Protein AF-A0A9X0WFP9-F1 (afdb_monomer_lite)

Organism: NCBI:txid382777

Secondary structure (DSSP, 8-state):
--HHHHHHHHHHHHHHHHHHHHHHHHHHHHHHHHHHHHHHHHHHHHHHSPSSHHHHHHHHHHHHHHHHHHHHHHHHHHHHHGGG--

Sequence (86 aa):
MTRKKLLNKLARFFDADRASQRKEIDSILKVTKKLKDKERDLRHKLETTAPGDERAELQGKLDVIEAQRHKALTLIQELRAGRNKD

pLDDT: mean 89.99, std 11.01, range [40.84, 97.81]

Radius of gyration: 20.98 Å; chains: 1; bounding box: 51×18×60 Å

Structure (mmCIF, N/CA/C/O backbone):
data_AF-A0A9X0WFP9-F1
#
_entry.id   AF-A0A9X0WFP9-F1
#
loop_
_atom_site.group_PDB
_atom_site.id
_atom_site.type_symbol
_atom_site.label_atom_id
_atom_site.label_alt_id
_atom_site.label_comp_id
_atom_site.label_asym_id
_atom_site.label_entity_id
_atom_site.label_seq_id
_atom_site.pdbx_PDB_ins_code
_atom_site.Cartn_x
_atom_site.Cartn_y
_atom_site.Cartn_z
_atom_site.occupancy
_atom_site.B_iso_or_equiv
_atom_site.auth_seq_id
_atom_site.auth_comp_id
_atom_site.auth_asym_id
_atom_site.auth_atom_id
_atom_site.pdbx_PDB_model_num
ATOM 1 N N . MET A 1 1 ? 30.274 -8.185 -35.008 1.00 62.22 1 MET A N 1
ATOM 2 C CA . MET A 1 1 ? 28.911 -7.713 -34.643 1.00 62.22 1 MET A CA 1
ATOM 3 C C . MET A 1 1 ? 28.661 -6.373 -35.323 1.00 62.22 1 MET A C 1
ATOM 5 O O . MET A 1 1 ? 29.543 -5.533 -35.274 1.00 62.22 1 MET A O 1
ATOM 9 N N . THR A 1 2 ? 27.518 -6.165 -35.983 1.00 83.44 2 THR A N 1
ATOM 10 C CA . THR A 1 2 ? 27.220 -4.886 -36.659 1.00 83.44 2 THR A CA 1
ATOM 11 C C . THR A 1 2 ? 26.538 -3.905 -35.705 1.00 83.44 2 THR A C 1
ATOM 13 O O . THR A 1 2 ? 25.797 -4.322 -34.815 1.00 83.44 2 THR A O 1
ATOM 16 N N . ARG A 1 3 ? 26.726 -2.596 -35.921 1.00 86.31 3 ARG A N 1
ATOM 17 C CA . ARG A 1 3 ? 26.081 -1.519 -35.141 1.00 86.31 3 ARG A CA 1
ATOM 18 C C . ARG A 1 3 ? 24.563 -1.717 -35.002 1.00 86.31 3 ARG A C 1
ATOM 20 O O . ARG A 1 3 ? 24.023 -1.592 -33.911 1.00 86.31 3 ARG A O 1
ATOM 27 N N . LYS A 1 4 ? 23.892 -2.143 -36.083 1.00 87.44 4 LYS A N 1
ATOM 28 C CA . LYS A 1 4 ? 22.453 -2.472 -36.091 1.00 87.44 4 LYS A CA 1
ATOM 29 C C . LYS A 1 4 ? 22.083 -3.594 -35.109 1.00 87.44 4 LYS A C 1
ATOM 31 O O . LYS A 1 4 ? 21.078 -3.493 -34.417 1.00 87.44 4 LYS A O 1
ATOM 36 N N . LYS A 1 5 ? 22.899 -4.653 -35.006 1.00 85.88 5 LYS A N 1
ATOM 37 C CA . LYS A 1 5 ? 22.655 -5.749 -34.050 1.00 85.88 5 LYS A CA 1
ATOM 38 C C . LYS A 1 5 ? 22.812 -5.285 -32.599 1.00 85.88 5 LYS A C 1
ATOM 40 O O . LYS A 1 5 ? 22.081 -5.772 -31.745 1.00 85.88 5 LYS A O 1
ATOM 45 N N . LEU A 1 6 ? 23.731 -4.355 -32.328 1.00 88.75 6 LEU A N 1
ATOM 46 C CA . LEU A 1 6 ? 23.914 -3.777 -30.994 1.00 88.75 6 LEU A CA 1
ATOM 47 C C . LEU A 1 6 ? 22.723 -2.895 -30.591 1.00 88.75 6 LEU A C 1
ATOM 49 O O . LEU A 1 6 ? 22.165 -3.099 -29.518 1.00 88.75 6 LEU A O 1
ATOM 53 N N . LEU A 1 7 ? 22.276 -2.000 -31.479 1.00 92.06 7 LEU A N 1
ATOM 54 C CA . LEU A 1 7 ? 21.092 -1.160 -31.249 1.00 92.06 7 LEU A CA 1
ATOM 55 C C . LEU A 1 7 ? 19.833 -2.000 -30.993 1.00 92.06 7 LEU A C 1
ATOM 57 O O . LEU A 1 7 ? 19.095 -1.729 -30.052 1.00 92.06 7 LEU A O 1
ATOM 61 N N . ASN A 1 8 ? 19.632 -3.079 -31.755 1.00 90.00 8 ASN A N 1
ATOM 62 C CA . ASN A 1 8 ? 18.506 -3.989 -31.530 1.00 90.00 8 ASN A CA 1
ATOM 63 C C . ASN A 1 8 ? 18.579 -4.712 -30.176 1.00 90.00 8 ASN A C 1
ATOM 65 O O . ASN A 1 8 ? 17.541 -4.983 -29.577 1.00 90.00 8 ASN A O 1
ATOM 69 N N . LYS A 1 9 ? 19.780 -5.049 -29.685 1.00 88.25 9 LYS A N 1
ATOM 70 C CA . LYS A 1 9 ? 19.941 -5.644 -28.348 1.00 88.25 9 LYS A CA 1
ATOM 71 C C . LYS A 1 9 ? 19.612 -4.638 -27.245 1.00 88.25 9 LYS A C 1
ATOM 73 O O . LYS A 1 9 ? 18.922 -5.015 -26.307 1.00 88.25 9 LYS A O 1
ATOM 78 N N . LEU A 1 10 ? 20.049 -3.385 -27.387 1.00 87.69 10 LEU A N 1
ATOM 79 C CA . LEU A 1 10 ? 19.713 -2.307 -26.451 1.00 87.69 10 LEU A CA 1
ATOM 80 C C . LEU A 1 10 ? 18.205 -2.047 -26.420 1.00 87.69 10 LEU A C 1
ATOM 82 O O . LEU A 1 10 ? 17.620 -2.034 -25.346 1.00 87.69 10 LEU A O 1
ATOM 86 N N . ALA A 1 11 ? 17.556 -1.941 -27.583 1.00 84.12 11 ALA A N 1
ATOM 87 C CA . ALA A 1 11 ? 16.106 -1.761 -27.661 1.00 84.12 11 ALA A CA 1
ATOM 88 C C . ALA A 1 11 ? 15.347 -2.884 -26.932 1.00 84.12 11 ALA A C 1
ATOM 90 O O . ALA A 1 11 ? 14.501 -2.609 -26.087 1.00 84.12 11 ALA A O 1
ATOM 91 N N . ARG A 1 12 ? 15.723 -4.147 -27.181 1.00 87.25 12 ARG A N 1
ATOM 92 C CA . ARG A 1 12 ? 15.136 -5.307 -26.488 1.00 87.25 12 ARG A CA 1
ATOM 93 C C . ARG A 1 12 ? 15.381 -5.292 -24.980 1.00 87.25 12 ARG A C 1
ATOM 95 O O . ARG A 1 12 ? 14.512 -5.727 -24.233 1.00 87.25 12 ARG A O 1
ATOM 102 N N . PHE A 1 13 ? 16.552 -4.832 -24.544 1.00 83.25 13 PHE A N 1
ATOM 103 C CA . PHE A 1 13 ? 16.871 -4.692 -23.125 1.00 83.25 13 PHE A CA 1
ATOM 104 C C . PHE A 1 13 ? 15.948 -3.663 -22.455 1.00 83.25 13 PHE A C 1
ATOM 106 O O . PHE A 1 13 ? 15.294 -3.993 -21.470 1.00 83.25 13 PHE A O 1
ATOM 113 N N . PHE A 1 14 ? 15.796 -2.476 -23.051 1.00 81.94 14 PHE A N 1
ATOM 114 C CA . PHE A 1 14 ? 14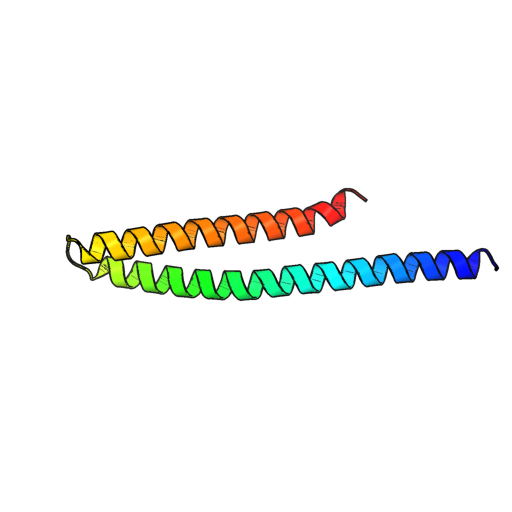.871 -1.451 -22.555 1.00 81.94 14 PHE A CA 1
ATOM 115 C C . PHE A 1 14 ? 13.398 -1.897 -22.605 1.00 81.94 14 PHE A C 1
ATOM 117 O O . PHE A 1 14 ? 12.623 -1.577 -21.708 1.00 81.94 14 PHE A O 1
ATOM 124 N N . ASP A 1 15 ? 12.985 -2.664 -23.619 1.00 84.19 15 ASP A N 1
ATOM 125 C CA . ASP A 1 15 ? 11.635 -3.245 -23.680 1.00 84.19 15 ASP A CA 1
ATOM 126 C C . ASP A 1 15 ? 11.366 -4.235 -22.542 1.00 84.19 15 ASP A C 1
ATOM 128 O O . ASP A 1 15 ? 10.287 -4.215 -21.943 1.00 84.19 15 ASP A O 1
ATOM 132 N N . ALA A 1 16 ? 12.337 -5.102 -22.241 1.00 80.94 16 ALA A N 1
ATOM 133 C CA . ALA A 1 16 ? 12.222 -6.079 -21.166 1.00 80.94 16 ALA A CA 1
ATOM 134 C C . ALA A 1 16 ? 12.103 -5.397 -19.796 1.00 80.94 16 ALA A C 1
ATOM 136 O O . ALA A 1 16 ? 11.259 -5.795 -18.989 1.00 80.94 16 ALA A O 1
ATOM 137 N N . ASP A 1 17 ? 12.885 -4.342 -19.573 1.00 84.06 17 ASP A N 1
ATOM 138 C CA . ASP A 1 17 ? 12.845 -3.552 -18.344 1.00 84.06 17 ASP A CA 1
ATOM 139 C C . ASP A 1 17 ? 11.477 -2.870 -18.154 1.00 84.06 17 ASP A C 1
ATOM 141 O O . ASP A 1 17 ? 10.804 -3.060 -17.137 1.00 84.06 17 ASP A O 1
ATOM 145 N N . ARG A 1 18 ? 10.957 -2.229 -19.213 1.00 85.38 18 ARG A N 1
ATOM 146 C CA . ARG A 1 18 ? 9.598 -1.654 -19.227 1.00 85.38 18 ARG A CA 1
ATOM 147 C C . ARG A 1 18 ? 8.512 -2.682 -18.923 1.00 85.38 18 ARG A C 1
ATOM 149 O O . ARG A 1 18 ? 7.555 -2.393 -18.199 1.00 85.38 18 ARG A O 1
ATOM 156 N N . ALA A 1 19 ? 8.620 -3.878 -19.498 1.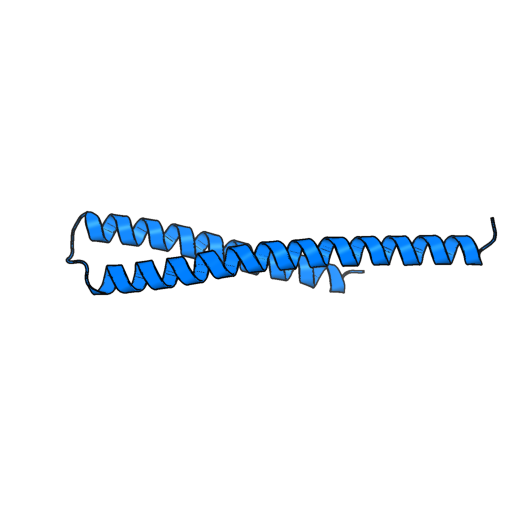00 89.00 19 ALA A N 1
ATOM 157 C CA . ALA A 1 19 ? 7.652 -4.943 -19.266 1.00 89.00 19 ALA A CA 1
ATOM 158 C C . ALA A 1 19 ? 7.693 -5.443 -17.813 1.00 89.00 19 ALA A C 1
ATOM 160 O O . ALA A 1 19 ? 6.638 -5.722 -17.238 1.00 89.00 19 ALA A O 1
ATOM 161 N N . SER A 1 20 ? 8.886 -5.538 -17.220 1.00 88.50 20 SER A N 1
ATOM 162 C CA . SER A 1 20 ? 9.072 -5.908 -15.814 1.00 88.50 20 SER A CA 1
ATOM 163 C C . SER A 1 20 ? 8.442 -4.874 -14.880 1.00 88.50 20 SER A C 1
ATOM 165 O O . SER A 1 20 ? 7.576 -5.211 -14.072 1.00 88.50 20 SER A O 1
ATOM 167 N N . GLN A 1 21 ? 8.763 -3.596 -15.083 1.00 88.56 21 GLN A N 1
ATOM 168 C CA . GLN A 1 21 ? 8.230 -2.493 -14.285 1.00 88.56 21 GLN A CA 1
ATOM 169 C C . GLN A 1 21 ? 6.700 -2.396 -14.367 1.00 88.56 21 GLN A C 1
ATOM 171 O O . GLN A 1 21 ? 6.019 -2.168 -13.366 1.00 88.56 21 GLN A O 1
ATOM 176 N N . ARG A 1 22 ? 6.116 -2.622 -15.553 1.00 91.75 22 ARG A N 1
ATOM 177 C CA . ARG A 1 22 ? 4.654 -2.654 -15.706 1.00 91.75 22 ARG A CA 1
ATOM 178 C C . ARG A 1 22 ? 4.018 -3.773 -14.885 1.00 91.75 22 ARG A C 1
ATOM 180 O O . ARG A 1 22 ? 3.015 -3.533 -14.219 1.00 91.75 22 ARG A O 1
ATOM 187 N N . LYS A 1 23 ? 4.607 -4.972 -14.904 1.00 93.94 23 LYS A N 1
ATOM 188 C CA . LYS A 1 23 ? 4.130 -6.104 -14.095 1.00 93.94 23 LYS A CA 1
ATOM 189 C C . LYS A 1 23 ? 4.208 -5.798 -12.602 1.00 93.94 23 LYS A C 1
ATOM 191 O O . LYS A 1 23 ? 3.287 -6.155 -11.868 1.00 93.94 23 LYS A O 1
ATOM 196 N N . GLU A 1 24 ? 5.267 -5.125 -12.165 1.00 93.12 24 GLU A N 1
ATOM 197 C CA . GLU A 1 24 ? 5.422 -4.692 -10.778 1.00 93.12 24 GLU A CA 1
ATOM 198 C C . GLU A 1 24 ? 4.315 -3.711 -10.375 1.00 93.12 24 GLU A C 1
ATOM 200 O O . GLU A 1 24 ? 3.581 -3.982 -9.423 1.00 93.12 24 GLU A O 1
ATOM 205 N N . ILE A 1 25 ? 4.094 -2.648 -11.155 1.00 94.50 25 ILE A N 1
ATOM 206 C CA . ILE A 1 25 ? 3.000 -1.690 -10.924 1.00 94.50 25 ILE A CA 1
ATOM 207 C C . ILE A 1 25 ? 1.639 -2.401 -10.874 1.00 94.50 25 ILE A C 1
ATOM 209 O O . ILE A 1 25 ? 0.845 -2.151 -9.964 1.00 94.50 25 ILE A O 1
ATOM 213 N N . ASP A 1 26 ? 1.367 -3.308 -11.815 1.00 96.00 26 ASP A N 1
ATOM 214 C CA . ASP A 1 26 ? 0.109 -4.059 -11.864 1.00 96.00 26 ASP A CA 1
ATOM 215 C C . ASP A 1 26 ? -0.078 -4.946 -10.622 1.00 96.00 26 ASP A C 1
ATOM 217 O O . ASP A 1 26 ? -1.194 -5.095 -10.114 1.00 96.00 26 ASP A O 1
ATOM 221 N N . SER A 1 27 ? 1.005 -5.530 -10.105 1.00 95.31 27 SER A N 1
ATOM 222 C CA . SER A 1 27 ? 0.977 -6.325 -8.875 1.00 95.31 27 SER A CA 1
ATOM 223 C C . SER A 1 27 ? 0.665 -5.468 -7.644 1.00 95.31 27 SER A C 1
ATOM 225 O O . SER A 1 27 ? -0.198 -5.843 -6.845 1.00 95.31 27 SER A O 1
ATOM 227 N N . ILE A 1 28 ? 1.272 -4.281 -7.541 1.00 94.56 28 ILE A N 1
ATOM 228 C CA . ILE A 1 28 ? 1.036 -3.348 -6.436 1.00 94.56 28 ILE A CA 1
ATOM 229 C C . ILE A 1 28 ? -0.410 -2.857 -6.486 1.00 94.56 28 ILE A C 1
ATOM 231 O O . ILE A 1 28 ? -1.105 -2.930 -5.476 1.00 94.56 28 ILE A O 1
ATOM 235 N N . LEU A 1 29 ? -0.921 -2.478 -7.664 1.00 95.00 29 LEU A N 1
ATOM 236 C CA . LEU A 1 29 ? -2.313 -2.048 -7.844 1.00 95.00 29 LEU A CA 1
ATOM 237 C C . LEU A 1 29 ? -3.327 -3.103 -7.381 1.00 95.00 29 LEU A C 1
ATOM 239 O O . LEU A 1 29 ? -4.342 -2.756 -6.771 1.00 95.00 29 LEU A O 1
ATOM 243 N N . LYS A 1 30 ? -3.058 -4.393 -7.625 1.00 96.50 30 LYS A N 1
ATOM 244 C CA . LYS A 1 30 ? -3.911 -5.487 -7.131 1.00 96.50 30 LYS A CA 1
ATOM 245 C C . LYS A 1 30 ? -3.953 -5.521 -5.604 1.00 96.50 30 LYS A C 1
ATOM 247 O O . LYS A 1 30 ? -5.031 -5.693 -5.036 1.00 96.50 30 LYS A O 1
ATOM 252 N N . VAL A 1 31 ? -2.810 -5.350 -4.940 1.00 95.00 31 VAL A N 1
ATOM 253 C CA . VAL A 1 31 ? -2.739 -5.290 -3.472 1.00 95.00 31 VAL A CA 1
ATOM 254 C C . VAL A 1 31 ? -3.415 -4.019 -2.951 1.00 95.00 31 VAL A C 1
ATOM 256 O O . VAL A 1 31 ? -4.243 -4.105 -2.048 1.00 95.00 31 VAL A O 1
ATOM 259 N N . THR A 1 32 ? -3.162 -2.860 -3.563 1.00 94.69 32 THR A N 1
ATOM 260 C CA . THR A 1 32 ? -3.793 -1.581 -3.199 1.00 94.69 32 THR A CA 1
ATOM 261 C C . THR A 1 32 ? -5.316 -1.646 -3.296 1.00 94.69 32 THR A C 1
ATOM 263 O O . THR A 1 32 ? -6.003 -1.103 -2.432 1.00 94.69 32 THR A O 1
ATOM 266 N N . LYS A 1 33 ? -5.866 -2.338 -4.304 1.00 95.44 33 LYS A N 1
ATOM 267 C CA . LYS A 1 33 ? -7.316 -2.546 -4.423 1.00 95.44 33 LYS A CA 1
ATOM 268 C C . LYS A 1 33 ? -7.871 -3.340 -3.237 1.00 95.44 33 LYS A C 1
ATOM 270 O O . LYS A 1 33 ? -8.837 -2.901 -2.626 1.00 95.44 33 LYS A O 1
ATOM 275 N N . LYS A 1 34 ? -7.213 -4.441 -2.857 1.00 95.19 34 LYS A N 1
ATOM 276 C CA . LYS A 1 34 ? -7.603 -5.242 -1.682 1.00 95.19 34 LYS A CA 1
ATOM 277 C C . LYS A 1 34 ? -7.533 -4.434 -0.383 1.00 95.19 34 LYS A C 1
ATOM 279 O O . LYS A 1 34 ? -8.417 -4.559 0.457 1.00 95.19 34 LYS A O 1
ATOM 284 N N . LEU A 1 35 ? -6.504 -3.595 -0.227 1.00 94.56 35 LEU A N 1
ATOM 285 C CA . LEU A 1 35 ? -6.380 -2.692 0.921 1.00 94.56 35 LEU A CA 1
ATOM 286 C C . LEU A 1 35 ? -7.524 -1.676 0.960 1.00 94.56 35 LEU A C 1
ATOM 288 O O . LEU A 1 35 ? -8.112 -1.482 2.016 1.00 94.56 35 LEU A O 1
ATOM 292 N N . LYS A 1 36 ? -7.889 -1.087 -0.185 1.00 94.62 36 LYS A N 1
ATOM 293 C CA . LYS A 1 36 ? -9.020 -0.154 -0.291 1.00 94.62 36 LYS A CA 1
ATOM 294 C C . LYS A 1 36 ? -10.349 -0.809 0.094 1.00 94.62 36 LYS A C 1
ATOM 296 O O . LYS A 1 36 ? -11.143 -0.191 0.797 1.00 94.62 36 LYS A O 1
ATOM 301 N N . ASP A 1 37 ? -10.592 -2.035 -0.364 1.00 96.75 37 ASP A N 1
ATOM 302 C CA . ASP A 1 37 ? -11.812 -2.767 -0.015 1.00 96.75 37 ASP A CA 1
ATOM 303 C C . ASP A 1 37 ? -11.858 -3.044 1.498 1.00 96.75 37 ASP A C 1
ATOM 305 O O . ASP A 1 37 ? -12.851 -2.734 2.152 1.00 96.75 37 ASP A O 1
ATOM 309 N N . LYS A 1 38 ? -10.742 -3.500 2.084 1.00 95.06 38 LYS A N 1
ATOM 310 C CA . LYS A 1 38 ? -10.638 -3.757 3.529 1.00 95.06 38 LYS A CA 1
ATOM 311 C C . LYS A 1 38 ? -10.763 -2.485 4.377 1.00 95.06 38 LYS A C 1
ATOM 313 O O . LYS A 1 38 ? -11.366 -2.525 5.444 1.00 95.06 38 LYS A O 1
ATOM 318 N N . GLU A 1 39 ? -10.215 -1.364 3.911 1.00 95.31 39 GLU A N 1
ATOM 319 C CA . GLU A 1 39 ? -10.373 -0.048 4.540 1.00 95.31 39 GLU A CA 1
ATOM 320 C C . GLU A 1 39 ? -11.849 0.354 4.602 1.00 95.31 39 GLU A C 1
ATOM 322 O O . GLU A 1 39 ? -12.340 0.724 5.665 1.00 95.31 39 GLU A O 1
ATOM 327 N N . ARG A 1 40 ? -12.576 0.229 3.483 1.00 96.56 40 ARG A N 1
ATOM 328 C CA . ARG A 1 40 ? -14.014 0.525 3.425 1.00 96.56 40 ARG A CA 1
ATOM 329 C C . ARG A 1 40 ? -14.794 -0.336 4.416 1.00 96.56 40 ARG A C 1
ATOM 331 O O . ARG A 1 40 ? -15.634 0.191 5.139 1.00 96.56 40 ARG A O 1
ATOM 338 N N . ASP A 1 41 ? -14.496 -1.630 4.472 1.00 96.19 41 ASP A N 1
ATOM 339 C CA . ASP A 1 41 ? -15.190 -2.553 5.370 1.00 96.19 41 ASP A CA 1
ATOM 340 C C . ASP A 1 41 ? -14.911 -2.224 6.847 1.00 96.19 41 ASP A C 1
ATOM 342 O O . ASP A 1 41 ? -15.817 -2.293 7.676 1.00 96.19 41 ASP A O 1
ATOM 346 N N . LEU A 1 42 ? -13.678 -1.830 7.192 1.00 95.81 42 LEU A N 1
ATOM 347 C CA . LEU A 1 42 ? -13.339 -1.386 8.549 1.00 95.81 42 LEU A CA 1
ATOM 348 C C . LEU A 1 42 ? -14.007 -0.060 8.916 1.00 95.81 42 LEU A C 1
ATOM 350 O O . LEU A 1 42 ? -14.512 0.057 10.029 1.00 95.81 42 LEU A O 1
ATOM 354 N N . ARG A 1 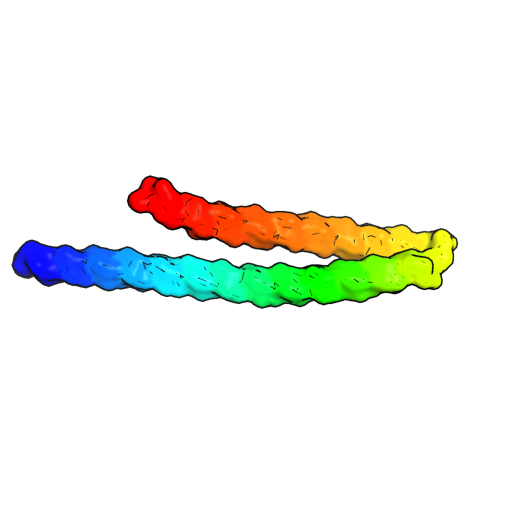43 ? -14.053 0.912 7.995 1.00 95.75 43 ARG A N 1
ATOM 355 C CA . ARG A 1 43 ? -14.775 2.176 8.212 1.00 95.75 43 ARG A CA 1
ATOM 356 C C . ARG A 1 43 ? -16.252 1.919 8.489 1.00 95.75 43 ARG A C 1
ATOM 358 O O . ARG A 1 43 ? -16.775 2.431 9.470 1.00 95.75 43 ARG A O 1
ATOM 365 N N . HIS A 1 44 ? -16.885 1.061 7.691 1.00 96.00 44 HIS A N 1
ATOM 366 C CA . HIS A 1 44 ? -18.288 0.716 7.892 1.00 96.00 44 HIS A CA 1
ATOM 367 C C . HIS A 1 44 ? -18.531 0.022 9.242 1.00 96.00 44 HIS A C 1
ATOM 369 O O . HIS A 1 44 ? -19.470 0.357 9.955 1.00 96.00 44 HIS A O 1
ATOM 375 N N . LYS A 1 45 ? -17.643 -0.893 9.653 1.00 94.94 45 LYS A N 1
ATOM 376 C CA . LYS A 1 45 ? -17.718 -1.513 10.987 1.00 94.94 45 LYS A CA 1
ATOM 377 C C . LYS A 1 45 ? -17.552 -0.493 12.112 1.00 94.94 45 LYS A C 1
ATOM 379 O O . LYS A 1 45 ? -18.267 -0.561 13.107 1.00 94.94 45 LYS A O 1
ATOM 384 N N . LEU A 1 46 ? -16.636 0.464 11.968 1.00 94.4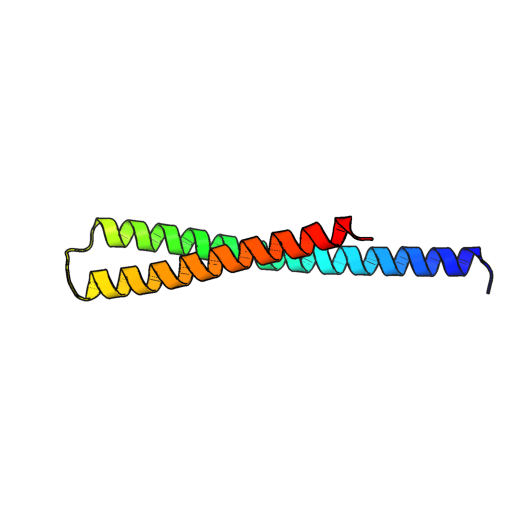4 46 LEU A N 1
ATOM 385 C CA . LEU A 1 46 ? -16.429 1.524 12.958 1.00 94.44 46 LEU A CA 1
ATOM 386 C C . LEU A 1 46 ? -17.656 2.426 13.121 1.00 94.44 46 LEU A C 1
ATOM 388 O O . LEU A 1 46 ? -17.909 2.894 14.228 1.00 94.44 46 LEU A O 1
ATOM 392 N N . GLU A 1 47 ? -18.437 2.662 12.068 1.00 94.75 47 GLU A N 1
ATOM 393 C CA . GLU A 1 47 ? -19.676 3.452 12.157 1.00 94.75 47 GLU A CA 1
ATOM 394 C C . GLU A 1 47 ? -20.707 2.804 13.090 1.00 94.75 47 GLU A C 1
ATOM 396 O O . GLU A 1 47 ? -21.404 3.509 13.815 1.00 94.75 47 GLU A O 1
ATOM 401 N N . THR A 1 48 ? -20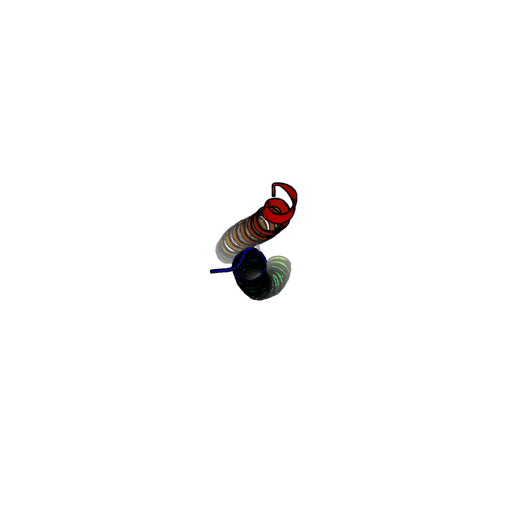.767 1.470 13.122 1.00 95.31 48 THR A N 1
ATOM 402 C CA . THR A 1 48 ? -21.748 0.717 13.918 1.00 95.31 48 THR A CA 1
ATOM 403 C C . THR A 1 48 ? -21.210 0.214 15.259 1.00 95.31 48 THR A C 1
ATOM 405 O O . THR A 1 48 ? -21.976 -0.329 16.051 1.00 95.31 48 THR A O 1
ATOM 408 N N . THR A 1 49 ? -19.908 0.353 15.527 1.00 94.06 49 THR A N 1
ATOM 409 C CA . THR A 1 49 ? -19.275 -0.162 16.755 1.00 94.06 49 THR A CA 1
ATOM 410 C C . THR A 1 49 ? -19.321 0.884 17.866 1.00 94.06 49 THR A C 1
ATOM 412 O O . THR A 1 49 ? -18.807 1.997 17.709 1.00 94.06 49 THR A O 1
ATOM 415 N N . ALA A 1 50 ? -19.902 0.524 19.011 1.00 94.50 50 ALA A N 1
ATOM 416 C CA . ALA A 1 50 ? -19.947 1.388 20.187 1.00 94.50 50 ALA A CA 1
ATOM 417 C C . ALA A 1 50 ? -18.530 1.735 20.699 1.00 94.50 50 ALA A C 1
ATOM 419 O O . ALA A 1 50 ? -17.585 0.979 20.465 1.00 94.50 50 ALA A O 1
ATOM 420 N N . PRO A 1 51 ? -18.342 2.871 21.393 1.00 93.19 51 PRO A N 1
ATOM 421 C CA . PRO A 1 51 ? -17.065 3.192 22.024 1.00 93.19 51 PRO A CA 1
ATOM 422 C C . PRO A 1 51 ? -16.612 2.085 22.985 1.00 93.19 51 PRO A C 1
ATOM 424 O O . PRO A 1 51 ? -17.399 1.613 23.802 1.00 93.19 51 PRO A O 1
ATOM 427 N N . GLY A 1 52 ? -15.345 1.686 22.888 1.00 94.94 52 GLY A N 1
ATOM 428 C CA . GLY A 1 52 ? -14.760 0.625 23.704 1.00 94.94 52 GLY A CA 1
ATOM 429 C C . GLY A 1 52 ? -13.553 -0.017 23.026 1.00 94.94 52 GLY A C 1
ATOM 430 O O . GLY A 1 52 ? -13.113 0.432 21.962 1.00 94.94 52 GLY A O 1
ATOM 431 N N . ASP A 1 53 ? -13.045 -1.083 23.635 1.00 95.44 53 ASP A N 1
ATOM 432 C CA . ASP A 1 53 ? -11.830 -1.773 23.189 1.00 95.44 53 ASP A CA 1
ATOM 433 C C . ASP A 1 53 ? -11.953 -2.307 21.756 1.00 95.44 53 ASP A C 1
ATOM 435 O O . ASP A 1 53 ? -11.035 -2.156 20.953 1.00 95.44 53 ASP A O 1
ATOM 439 N N . GLU A 1 54 ? -13.124 -2.830 21.379 1.00 94.31 54 GLU A N 1
ATOM 440 C CA . GLU A 1 54 ? -13.388 -3.302 20.014 1.00 94.31 54 GLU A CA 1
ATOM 441 C C . GLU A 1 54 ? -13.243 -2.177 18.976 1.00 94.31 54 GLU A C 1
ATOM 443 O O . GLU A 1 54 ? -12.627 -2.356 17.922 1.00 94.31 54 GLU A O 1
ATOM 448 N N . ARG A 1 55 ? -13.757 -0.981 19.287 1.00 95.69 55 ARG A N 1
ATOM 449 C CA . ARG A 1 55 ? -13.618 0.193 18.418 1.00 95.69 55 ARG A CA 1
ATOM 450 C C . ARG A 1 55 ? -12.158 0.627 18.313 1.00 95.69 55 ARG A C 1
ATOM 452 O O . ARG A 1 55 ? -11.712 0.961 17.217 1.00 95.69 55 ARG A O 1
ATOM 459 N N . ALA A 1 56 ? -11.415 0.601 19.420 1.00 96.25 56 ALA A N 1
ATOM 460 C CA . ALA A 1 56 ? -9.992 0.933 19.433 1.00 96.25 56 ALA A CA 1
ATOM 461 C C . ALA A 1 56 ? -9.170 -0.059 18.591 1.00 96.25 56 ALA A C 1
ATOM 463 O O . ALA A 1 56 ? -8.325 0.354 17.795 1.00 96.25 56 ALA A O 1
ATOM 464 N N . GLU A 1 57 ? -9.467 -1.357 18.678 1.00 96.88 57 GLU A N 1
ATOM 465 C CA . GLU A 1 57 ? -8.841 -2.368 17.826 1.00 96.88 57 GLU A CA 1
ATOM 466 C C . GLU A 1 57 ? -9.148 -2.166 16.339 1.00 96.88 57 GLU A C 1
ATOM 468 O O . GLU A 1 57 ? -8.260 -2.302 15.490 1.00 96.88 57 GLU A O 1
ATOM 473 N N . LEU A 1 58 ? -10.411 -1.891 16.000 1.00 96.69 58 LEU A N 1
ATOM 474 C CA . LEU A 1 58 ? -10.821 -1.629 14.622 1.00 96.69 58 LEU A CA 1
ATOM 475 C C . LEU A 1 58 ? -10.130 -0.379 14.069 1.00 96.69 58 LEU A C 1
ATOM 477 O O . LEU A 1 58 ? -9.686 -0.403 12.921 1.00 96.69 58 LEU A O 1
ATOM 481 N N . GLN A 1 59 ? -9.983 0.664 14.889 1.00 96.44 59 GLN A N 1
ATOM 482 C CA . GLN A 1 59 ? -9.259 1.877 14.522 1.00 96.44 59 GLN A CA 1
ATOM 483 C C . GLN A 1 59 ? -7.774 1.585 14.281 1.00 96.44 59 GLN A C 1
ATOM 485 O O . GLN A 1 59 ? -7.263 1.920 13.219 1.00 96.44 59 GLN A O 1
ATOM 490 N N . GLY A 1 60 ? -7.101 0.854 15.175 1.00 97.44 60 GLY A N 1
ATOM 491 C CA . GLY A 1 60 ? -5.696 0.483 14.969 1.00 97.44 60 GLY A CA 1
ATOM 492 C C . GLY A 1 60 ? -5.480 -0.362 13.705 1.00 97.44 60 GLY A C 1
ATOM 493 O O . GLY A 1 60 ? -4.513 -0.168 12.966 1.00 97.44 60 GLY A O 1
ATOM 494 N N . LYS A 1 61 ? -6.414 -1.272 13.394 1.00 96.50 61 LYS A N 1
ATOM 495 C CA . LYS A 1 61 ? -6.405 -2.031 12.129 1.00 96.50 61 LYS A CA 1
ATOM 496 C C . LYS A 1 61 ? -6.594 -1.112 10.917 1.00 96.50 61 LYS A C 1
ATOM 498 O O . LYS A 1 61 ? -5.963 -1.354 9.886 1.00 96.50 61 LYS A O 1
ATOM 503 N N . LEU A 1 62 ? -7.453 -0.098 11.022 1.00 96.88 62 LEU A N 1
ATOM 504 C CA . LEU A 1 62 ? -7.692 0.880 9.963 1.00 96.88 62 LEU A CA 1
ATOM 505 C C . LEU A 1 62 ? -6.438 1.725 9.703 1.00 96.88 62 LEU A C 1
ATOM 507 O O . LEU A 1 62 ? -6.009 1.806 8.554 1.00 96.88 62 LEU A O 1
ATOM 511 N N . ASP A 1 63 ? -5.798 2.239 10.752 1.00 97.06 63 ASP A N 1
ATOM 512 C CA . ASP A 1 63 ? -4.598 3.081 10.654 1.00 97.06 63 ASP A CA 1
ATOM 513 C C . ASP A 1 63 ? -3.455 2.356 9.922 1.00 97.06 63 ASP A C 1
ATOM 515 O O . ASP A 1 63 ? -2.812 2.903 9.021 1.00 97.06 63 ASP A O 1
ATOM 519 N N . VAL A 1 64 ? -3.238 1.074 10.243 1.00 97.81 64 VAL A N 1
ATOM 520 C CA . VAL A 1 64 ? -2.239 0.239 9.556 1.00 97.81 64 VAL A CA 1
ATOM 521 C C . VAL A 1 64 ? -2.566 0.089 8.067 1.00 97.81 64 VAL A C 1
ATOM 523 O O . VAL A 1 64 ? -1.665 0.160 7.228 1.00 97.81 64 VAL A O 1
ATOM 526 N N . ILE A 1 65 ? -3.837 -0.117 7.714 1.00 96.44 65 ILE A N 1
ATOM 527 C CA . ILE A 1 65 ? -4.256 -0.267 6.314 1.00 96.44 65 ILE A CA 1
ATOM 528 C C . ILE A 1 65 ? -4.098 1.040 5.545 1.00 96.44 65 ILE A C 1
ATOM 530 O O . ILE A 1 65 ? -3.616 1.012 4.410 1.00 96.44 65 ILE A O 1
ATOM 534 N N . GLU A 1 66 ? -4.457 2.171 6.144 1.00 94.75 66 GLU A N 1
ATOM 535 C CA . GLU A 1 66 ? -4.271 3.488 5.539 1.00 94.75 66 GLU A CA 1
ATOM 536 C C . GLU A 1 66 ? -2.786 3.763 5.270 1.00 94.75 66 GLU A C 1
ATOM 538 O O . GLU A 1 66 ? -2.419 4.120 4.145 1.00 94.75 66 GLU A O 1
ATOM 543 N N . ALA A 1 67 ? -1.913 3.487 6.245 1.00 96.75 67 ALA A N 1
ATOM 544 C CA . ALA A 1 67 ? -0.467 3.623 6.089 1.00 96.75 67 ALA A CA 1
ATOM 545 C C . ALA A 1 67 ? 0.085 2.720 4.970 1.00 96.75 67 ALA A C 1
ATOM 547 O O . ALA A 1 67 ? 0.873 3.160 4.125 1.00 96.75 67 ALA A O 1
ATOM 548 N N . GLN A 1 68 ? -0.358 1.459 4.911 1.00 96.88 68 GLN A N 1
ATOM 549 C CA . GLN A 1 68 ? 0.024 0.524 3.848 1.00 96.88 68 GLN A CA 1
ATOM 550 C C . GLN A 1 68 ? -0.457 0.992 2.470 1.00 96.88 68 GLN A C 1
ATOM 552 O O . GLN A 1 68 ? 0.290 0.918 1.490 1.00 96.88 68 GLN A O 1
ATOM 557 N N . ARG A 1 69 ? -1.692 1.496 2.379 1.00 95.81 69 ARG A N 1
ATOM 558 C CA . ARG A 1 69 ? -2.273 2.004 1.133 1.00 95.81 69 ARG A CA 1
ATOM 559 C C . ARG A 1 69 ? -1.528 3.243 0.646 1.00 95.81 69 ARG A C 1
ATOM 561 O O . ARG A 1 69 ? -1.214 3.313 -0.541 1.00 95.81 69 ARG A O 1
ATOM 568 N N . HIS A 1 70 ? -1.209 4.175 1.542 1.00 95.50 70 HIS A N 1
ATOM 569 C CA . HIS A 1 70 ? -0.408 5.352 1.219 1.00 95.50 70 HIS A CA 1
ATOM 570 C C . HIS A 1 70 ? 0.964 4.944 0.671 1.00 95.50 70 HIS A C 1
ATOM 572 O O . HIS A 1 70 ? 1.332 5.351 -0.430 1.00 95.50 70 HIS A O 1
ATOM 578 N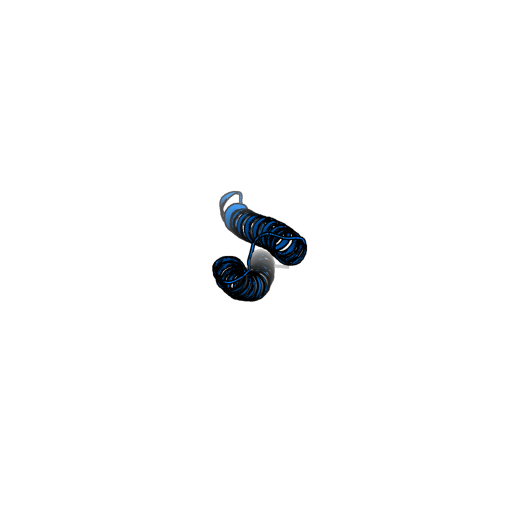 N . LYS A 1 71 ? 1.668 4.040 1.365 1.00 94.81 71 LYS A N 1
ATOM 579 C CA . LYS A 1 71 ? 2.968 3.517 0.919 1.00 94.81 71 LYS A CA 1
ATOM 580 C C . LYS A 1 71 ? 2.899 2.872 -0.469 1.00 94.81 71 LYS A C 1
ATOM 582 O O . LYS A 1 71 ? 3.781 3.098 -1.293 1.00 94.81 71 LYS A O 1
ATOM 587 N N . ALA A 1 72 ? 1.853 2.095 -0.751 1.00 94.06 72 ALA A N 1
ATOM 588 C CA . ALA A 1 72 ? 1.674 1.472 -2.061 1.00 94.06 72 ALA A CA 1
ATOM 589 C C . ALA A 1 72 ? 1.471 2.508 -3.183 1.00 94.06 72 ALA A C 1
ATOM 591 O O . ALA A 1 72 ? 2.002 2.342 -4.280 1.00 94.06 72 ALA A O 1
ATOM 592 N N . LEU A 1 73 ? 0.730 3.589 -2.915 1.00 94.69 73 LEU A N 1
ATOM 593 C CA . LEU A 1 73 ? 0.538 4.679 -3.875 1.00 94.69 73 LEU A CA 1
ATOM 594 C C . LEU A 1 73 ? 1.835 5.452 -4.127 1.00 94.69 73 LEU A C 1
ATOM 596 O O . LEU A 1 73 ? 2.133 5.745 -5.285 1.00 94.69 73 LEU A O 1
ATOM 600 N N . THR A 1 74 ? 2.618 5.726 -3.080 1.00 94.50 74 THR A N 1
ATOM 601 C CA . THR A 1 74 ? 3.951 6.334 -3.204 1.00 94.50 74 THR A CA 1
ATOM 602 C C . THR A 1 74 ? 4.863 5.473 -4.076 1.00 94.50 74 THR A C 1
ATOM 604 O O . THR A 1 74 ? 5.417 5.975 -5.048 1.00 94.50 74 THR A O 1
ATOM 607 N N . LEU A 1 75 ? 4.922 4.162 -3.828 1.00 93.38 75 LEU A N 1
ATOM 608 C CA . LEU A 1 75 ? 5.738 3.244 -4.627 1.00 93.38 75 LEU A CA 1
ATOM 609 C C . LEU A 1 75 ? 5.315 3.227 -6.108 1.00 93.38 75 LEU A C 1
ATOM 611 O O . LEU A 1 75 ? 6.156 3.244 -7.002 1.00 93.38 75 LEU A O 1
ATOM 615 N N . ILE A 1 76 ? 4.008 3.254 -6.399 1.00 93.56 76 ILE A N 1
ATOM 616 C CA . ILE A 1 76 ? 3.514 3.369 -7.783 1.00 93.56 76 ILE A CA 1
ATOM 617 C C . ILE A 1 76 ? 3.971 4.684 -8.427 1.00 93.56 76 ILE A C 1
ATOM 619 O O . ILE A 1 76 ? 4.306 4.698 -9.614 1.00 93.56 76 ILE A O 1
ATOM 623 N N . GLN A 1 77 ? 3.951 5.794 -7.686 1.00 92.12 77 GLN A N 1
ATOM 624 C CA . GLN A 1 77 ? 4.420 7.084 -8.189 1.00 92.12 77 GLN A CA 1
ATOM 625 C C . GLN A 1 77 ? 5.924 7.062 -8.465 1.00 92.12 77 GLN A C 1
ATOM 627 O O . GLN A 1 77 ? 6.327 7.521 -9.528 1.00 92.12 77 GLN A O 1
ATOM 632 N N . GLU A 1 78 ? 6.730 6.479 -7.579 1.00 89.94 78 GLU A N 1
ATOM 633 C CA . GLU A 1 78 ? 8.179 6.324 -7.755 1.00 89.94 78 GLU A CA 1
ATOM 634 C C . GLU A 1 78 ? 8.512 5.467 -8.980 1.00 89.94 78 GLU A C 1
ATOM 636 O O . GLU A 1 78 ? 9.283 5.896 -9.839 1.00 89.94 78 GLU A O 1
ATOM 641 N N . LEU A 1 79 ? 7.854 4.313 -9.133 1.00 88.62 79 LEU A N 1
ATOM 642 C CA . LEU A 1 79 ? 8.007 3.447 -10.306 1.00 88.62 79 LEU A CA 1
ATOM 643 C C . LEU A 1 79 ? 7.606 4.169 -11.601 1.00 88.62 79 LEU A C 1
ATOM 645 O O . LEU A 1 79 ? 8.250 4.016 -12.632 1.00 88.62 79 LEU A O 1
ATOM 649 N N . ARG A 1 80 ? 6.563 5.005 -11.570 1.00 87.50 80 ARG A N 1
ATOM 650 C CA . ARG A 1 80 ? 6.179 5.828 -12.729 1.00 87.50 80 ARG A CA 1
ATOM 651 C C . ARG A 1 80 ? 7.136 6.991 -12.971 1.00 87.50 80 ARG A C 1
ATOM 653 O O . ARG A 1 80 ? 7.325 7.354 -14.123 1.00 87.50 80 ARG A O 1
ATOM 660 N N . ALA A 1 81 ? 7.707 7.586 -11.929 1.00 85.62 81 ALA A N 1
ATOM 661 C CA . ALA A 1 81 ? 8.623 8.719 -12.028 1.00 85.62 81 ALA A CA 1
ATOM 662 C C . ALA A 1 81 ? 10.018 8.297 -12.502 1.00 85.62 81 ALA A C 1
ATOM 664 O O . ALA A 1 81 ? 10.665 9.066 -13.210 1.00 85.62 81 ALA A O 1
ATOM 665 N N . GLY A 1 82 ? 10.441 7.062 -12.209 1.00 70.81 82 GLY A N 1
ATOM 666 C CA . GLY A 1 82 ? 11.606 6.437 -12.842 1.00 70.81 82 GLY A CA 1
ATOM 667 C C . GLY A 1 82 ? 11.532 6.431 -14.377 1.00 70.81 82 GLY A C 1
ATOM 668 O O . GLY A 1 82 ? 12.560 6.389 -15.029 1.00 70.81 82 GLY A O 1
ATOM 669 N N . ARG A 1 83 ? 10.337 6.588 -14.969 1.00 59.03 83 ARG A N 1
ATOM 670 C CA . ARG A 1 83 ? 10.127 6.769 -16.417 1.00 59.03 83 ARG A CA 1
ATOM 671 C C . ARG A 1 83 ? 10.534 8.149 -16.957 1.00 59.03 83 ARG A C 1
ATOM 673 O O . ARG A 1 83 ? 10.650 8.294 -18.166 1.00 59.03 83 ARG A O 1
ATOM 680 N N . ASN A 1 84 ? 10.667 9.163 -16.097 1.00 49.22 84 ASN A N 1
ATOM 681 C CA . ASN A 1 84 ? 10.923 10.556 -16.496 1.00 49.22 84 ASN A CA 1
ATOM 682 C C . ASN A 1 84 ? 12.379 11.003 -16.282 1.00 49.22 84 ASN A C 1
ATOM 684 O O . ASN A 1 84 ? 12.693 12.151 -16.592 1.00 49.22 84 ASN A O 1
ATOM 688 N N . LYS A 1 85 ? 13.240 10.156 -15.703 1.00 43.56 85 LYS A N 1
ATOM 689 C CA . LYS A 1 85 ? 14.649 10.490 -15.433 1.00 43.56 85 LYS A CA 1
ATOM 690 C C . LYS A 1 85 ? 15.648 9.878 -16.425 1.00 43.56 85 LYS A C 1
ATOM 692 O O . LYS A 1 85 ? 16.821 10.225 -16.320 1.00 43.56 85 LYS A O 1
ATOM 697 N N . ASP A 1 86 ? 15.179 9.071 -17.377 1.00 40.84 86 ASP A N 1
ATOM 698 C CA . ASP A 1 86 ? 15.986 8.449 -18.439 1.00 40.84 86 ASP A CA 1
ATOM 699 C C . ASP A 1 86 ? 15.612 8.972 -19.834 1.00 40.84 86 ASP A C 1
ATOM 701 O O . ASP A 1 86 ? 14.395 9.086 -20.122 1.00 40.84 86 ASP A O 1
#

Foldseek 3Di:
DDPVVVVVVVVVVVVVVVVVLVVVLVVLVVVLVVLVVLLVVLVVVLVVDDDDPVNVVSVVVNVVSVVSNVVSVVVSVVSVVVVVPD